Protein AF-A0A5C7MIZ9-F1 (afdb_monomer_lite)

Sequence (171 aa):
MSTDLDATFAEAVYTAGFRARCHLGDLPVAFSDSTHIAAPDPVLCHADEHPEQFAALMDSWNRCLNAASVIQSRHDADMEKGGIIAAVAGEGRDGSMRALTAAWKGMYDNYIAATLDSQRKPWDCLFCGEPVDPEQWGGNYVDADRCPNCYCILWMNRDETDWTNEWEETR

Secondary structure (DSSP, 8-state):
----HHHHHHHS---HHHHHHHHHHHTTHHHH-TT------TTTTTTTTSHHHHHHHHHHHHHHHHHHHHHHHHHHHHHHT-HHHHHHHHHHHHHHHHHHHHHHHHHHHHHHHHTTTTTPPTTB-TTT--B--GGGTT-SSTTTTB-TTT--B-EE-TTSSSEESS-----

Foldseek 3Di:
DPPPVVVVVVVDQWFLLLQQLVLLLPQLVCLVPVPDPRDRDCVSLVCVQVVPLVVVLRVLVVVLSVQSVVLVVVLVVQCVVDDPSVVCSVVSSVVSSVVSSVVNSVSVNVSSCVPRCVVQAAQQDNTNRHRDDVVQADPPDPLSQADPPRSDGWDQPPVNGHTDPDPPDDD

pLDDT: mean 87.5, std 14.88, range [37.0, 98.62]

Structure (mmCIF, N/CA/C/O backbone):
data_AF-A0A5C7MIZ9-F1
#
_entry.id   AF-A0A5C7MIZ9-F1
#
loop_
_atom_site.group_PDB
_atom_site.id
_atom_site.type_symbol
_atom_site.label_atom_id
_atom_site.label_alt_id
_atom_site.label_comp_id
_atom_site.label_asym_id
_atom_site.label_entity_id
_atom_site.label_seq_id
_atom_site.pdbx_PDB_ins_code
_atom_site.Cartn_x
_atom_site.Cartn_y
_atom_site.Cartn_z
_atom_site.occupancy
_atom_site.B_iso_or_equiv
_atom_site.auth_seq_id
_atom_site.auth_comp_id
_atom_site.auth_asym_id
_atom_site.auth_atom_id
_atom_site.pdb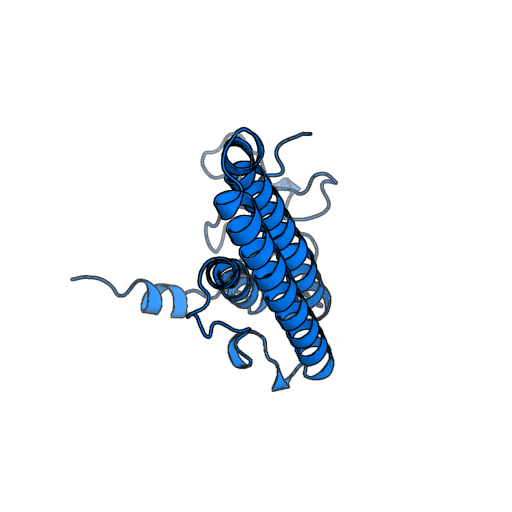x_PDB_model_num
ATOM 1 N N . MET A 1 1 ? -0.430 31.110 -13.855 1.00 42.75 1 MET A N 1
ATOM 2 C CA . MET A 1 1 ? -0.285 29.839 -14.590 1.00 42.75 1 MET A CA 1
ATOM 3 C C . MET A 1 1 ? -0.034 28.767 -13.552 1.00 42.75 1 MET A C 1
ATOM 5 O O . MET A 1 1 ? 1.091 28.652 -13.096 1.00 42.75 1 MET A O 1
ATOM 9 N N . SER A 1 2 ? -1.090 28.093 -13.092 1.00 42.91 2 SER A N 1
ATOM 10 C CA . SER A 1 2 ? -0.927 26.852 -12.330 1.00 42.91 2 SER A CA 1
ATOM 11 C C . SER A 1 2 ? -0.621 25.797 -13.376 1.00 42.91 2 SER A C 1
ATOM 13 O O . SER A 1 2 ? -1.513 25.414 -14.127 1.00 42.91 2 SER A O 1
ATOM 15 N N . THR A 1 3 ? 0.651 25.461 -13.546 1.00 47.31 3 THR A N 1
ATOM 16 C CA . THR A 1 3 ? 1.022 24.237 -14.252 1.00 47.31 3 THR A CA 1
ATOM 17 C C . THR A 1 3 ? 0.348 23.099 -13.513 1.00 47.31 3 THR A C 1
ATOM 19 O O . THR A 1 3 ? 0.541 22.947 -12.308 1.00 47.31 3 THR A O 1
ATOM 22 N N . ASP A 1 4 ? -0.523 22.403 -14.228 1.00 56.25 4 ASP A N 1
ATOM 23 C CA . ASP A 1 4 ? -1.213 21.214 -13.768 1.00 56.25 4 ASP A CA 1
ATOM 24 C C . ASP A 1 4 ? -0.131 20.181 -13.431 1.00 56.25 4 ASP A C 1
ATOM 26 O O . ASP A 1 4 ? 0.489 19.587 -14.318 1.00 56.25 4 ASP A O 1
ATOM 30 N N . LEU A 1 5 ? 0.224 20.097 -12.146 1.00 52.47 5 LEU A N 1
ATOM 31 C CA . LEU A 1 5 ? 1.253 19.178 -11.661 1.00 52.47 5 LEU A CA 1
ATOM 32 C C . LEU A 1 5 ? 0.898 17.759 -12.105 1.00 52.47 5 LEU A C 1
ATOM 34 O O . LEU A 1 5 ? 1.782 17.040 -12.557 1.00 52.47 5 LEU A O 1
ATOM 38 N N . ASP A 1 6 ? -0.391 17.428 -12.131 1.00 50.12 6 ASP A N 1
ATOM 39 C CA . ASP A 1 6 ? -0.915 16.139 -12.572 1.00 50.12 6 ASP A CA 1
ATOM 40 C C . ASP A 1 6 ? -0.578 15.846 -14.044 1.00 50.12 6 ASP A C 1
ATOM 42 O O . ASP A 1 6 ? -0.171 14.733 -14.372 1.00 50.12 6 ASP A O 1
ATOM 46 N N . ALA A 1 7 ? -0.622 16.850 -14.929 1.00 52.91 7 ALA A N 1
ATOM 47 C CA . ALA A 1 7 ? -0.186 16.699 -16.322 1.00 52.91 7 ALA A CA 1
ATOM 48 C C . ALA A 1 7 ? 1.337 16.508 -16.442 1.00 52.91 7 ALA A C 1
ATOM 50 O O . ALA A 1 7 ? 1.813 15.769 -17.298 1.00 52.91 7 ALA A O 1
ATOM 51 N N . THR A 1 8 ? 2.108 17.130 -15.549 1.00 52.88 8 THR A N 1
ATOM 52 C CA . THR A 1 8 ? 3.578 17.039 -15.550 1.00 52.88 8 THR A CA 1
ATOM 53 C C . THR A 1 8 ? 4.052 15.690 -14.988 1.00 52.88 8 THR A C 1
ATOM 55 O O . THR A 1 8 ? 4.998 15.096 -15.501 1.00 52.88 8 THR A O 1
ATOM 58 N N . PHE A 1 9 ? 3.359 15.159 -13.975 1.00 52.22 9 PHE A N 1
ATOM 59 C CA . PHE A 1 9 ? 3.542 13.792 -13.476 1.00 52.22 9 PHE A CA 1
ATOM 60 C C . PHE A 1 9 ? 3.080 12.739 -14.492 1.00 52.22 9 PHE A C 1
ATOM 62 O O . PHE A 1 9 ? 3.677 11.666 -14.554 1.00 52.22 9 PHE A O 1
ATOM 69 N N . ALA A 1 10 ? 2.071 13.045 -15.314 1.00 53.22 10 ALA A N 1
ATOM 70 C CA . ALA A 1 10 ? 1.656 12.182 -16.419 1.00 53.22 10 ALA A CA 1
ATOM 71 C C . ALA A 1 10 ? 2.695 12.124 -17.557 1.00 53.22 10 ALA A C 1
ATOM 73 O O . ALA A 1 10 ? 2.801 11.098 -18.228 1.00 53.22 10 ALA A O 1
ATOM 74 N N . GLU A 1 11 ? 3.474 13.192 -17.764 1.00 54.72 11 GLU A N 1
ATOM 75 C CA . GLU A 1 11 ? 4.588 13.225 -18.727 1.00 54.72 11 GLU A CA 1
ATOM 76 C C . GLU A 1 11 ? 5.880 12.592 -18.184 1.00 54.72 11 GLU A C 1
ATOM 78 O O . GLU A 1 11 ? 6.720 12.128 -18.959 1.00 54.72 11 GLU A O 1
ATOM 83 N N . ALA A 1 12 ? 6.051 12.539 -16.860 1.00 63.22 12 ALA A N 1
ATOM 84 C CA . ALA A 1 12 ? 7.180 11.865 -16.239 1.00 63.22 12 ALA A CA 1
ATOM 85 C C . ALA A 1 12 ? 7.075 10.340 -16.429 1.00 63.22 12 ALA A C 1
ATOM 87 O O . ALA A 1 12 ? 6.085 9.700 -16.068 1.00 63.22 12 ALA A O 1
ATOM 88 N N . VAL A 1 13 ? 8.129 9.742 -16.991 1.00 79.06 13 VAL A N 1
ATOM 89 C CA . VAL A 1 13 ? 8.225 8.303 -17.284 1.00 79.06 13 VAL A CA 1
ATOM 90 C C . VAL A 1 13 ? 8.451 7.521 -15.985 1.00 79.06 13 VAL A C 1
ATOM 92 O O . VAL A 1 13 ? 9.546 7.041 -15.701 1.00 79.06 13 VAL A O 1
ATOM 95 N N . TYR A 1 14 ? 7.418 7.432 -15.150 1.00 90.62 14 TYR A N 1
ATOM 96 C CA . TYR A 1 14 ? 7.420 6.562 -13.980 1.00 90.62 14 TYR A CA 1
ATOM 97 C C . TYR A 1 14 ? 7.078 5.118 -14.365 1.00 90.62 14 TYR A C 1
ATOM 99 O O . TYR A 1 14 ? 6.397 4.861 -15.364 1.00 90.62 14 TYR A O 1
ATOM 107 N N . THR A 1 15 ? 7.526 4.158 -13.565 1.00 94.56 15 THR A N 1
ATOM 108 C CA . THR A 1 15 ? 7.153 2.750 -13.721 1.00 94.56 15 THR A CA 1
ATOM 109 C C . THR A 1 15 ? 5.679 2.544 -13.366 1.00 94.56 15 THR A C 1
ATOM 111 O O . THR A 1 15 ? 5.074 3.321 -12.619 1.00 94.56 15 THR A O 1
ATOM 114 N N . ALA A 1 16 ? 5.079 1.475 -13.896 1.00 94.81 16 ALA A N 1
ATOM 115 C CA . ALA A 1 16 ? 3.734 1.066 -13.491 1.00 94.81 16 ALA A CA 1
ATOM 116 C C . ALA A 1 16 ? 3.683 0.746 -11.987 1.00 94.81 16 ALA A C 1
ATOM 118 O O . ALA A 1 16 ? 2.771 1.201 -11.298 1.00 94.81 16 ALA A O 1
ATOM 119 N N . GLY A 1 17 ? 4.708 0.058 -11.467 1.00 95.44 17 GLY A N 1
ATOM 120 C CA . GLY A 1 17 ? 4.835 -0.257 -10.045 1.00 95.44 17 GLY A CA 1
ATOM 121 C C . GLY A 1 17 ? 4.834 0.985 -9.156 1.00 95.44 17 GLY A C 1
ATOM 122 O O . GLY A 1 17 ? 4.113 1.020 -8.160 1.00 95.44 17 GLY A O 1
ATOM 123 N N . PHE A 1 18 ? 5.557 2.047 -9.533 1.00 94.56 18 PHE A N 1
ATOM 124 C CA . PHE A 1 18 ? 5.540 3.305 -8.784 1.00 94.56 18 PHE A CA 1
ATOM 125 C C . PHE A 1 18 ? 4.163 3.971 -8.781 1.00 94.56 18 PHE A C 1
ATOM 127 O O . PHE A 1 18 ? 3.658 4.322 -7.716 1.00 94.56 18 PHE A O 1
ATOM 134 N N . ARG A 1 19 ? 3.530 4.105 -9.955 1.00 93.94 19 ARG A N 1
ATOM 135 C CA . ARG A 1 19 ? 2.195 4.716 -10.064 1.00 93.94 19 ARG A CA 1
ATOM 136 C C . ARG A 1 19 ? 1.160 3.971 -9.225 1.00 93.94 19 ARG A C 1
ATOM 138 O O . ARG A 1 19 ? 0.406 4.602 -8.486 1.00 93.94 19 ARG A O 1
ATOM 145 N N . ALA A 1 20 ? 1.162 2.640 -9.291 1.00 96.00 20 ALA A N 1
ATOM 146 C CA . ALA A 1 20 ? 0.293 1.812 -8.465 1.00 96.00 20 ALA A CA 1
ATOM 147 C C . ALA A 1 20 ? 0.592 1.992 -6.969 1.00 96.00 20 ALA A C 1
ATOM 149 O O . ALA A 1 20 ? -0.339 2.095 -6.176 1.00 96.00 20 ALA A O 1
ATOM 150 N N . ARG A 1 21 ? 1.869 2.087 -6.574 1.00 95.44 21 ARG A N 1
ATOM 151 C CA . ARG A 1 21 ? 2.272 2.314 -5.177 1.00 95.44 21 ARG A CA 1
ATOM 152 C C . ARG A 1 21 ? 1.751 3.640 -4.629 1.00 95.44 21 ARG A C 1
ATOM 154 O O . ARG A 1 21 ? 1.248 3.654 -3.511 1.00 95.44 21 ARG A O 1
ATOM 161 N N . CYS A 1 22 ? 1.844 4.724 -5.402 1.00 93.44 22 CYS A N 1
ATOM 162 C CA . CYS A 1 22 ? 1.270 6.019 -5.028 1.00 93.44 22 CYS A CA 1
ATOM 163 C C . CYS A 1 22 ? -0.248 5.917 -4.852 1.00 93.44 22 CYS A C 1
ATOM 165 O O . CYS A 1 22 ? -0.751 6.211 -3.773 1.00 93.44 22 CYS A O 1
ATOM 167 N N . HIS A 1 23 ? -0.952 5.398 -5.866 1.00 94.75 23 HIS A N 1
ATOM 168 C CA . HIS A 1 23 ? -2.408 5.228 -5.817 1.00 94.75 23 HIS A CA 1
ATOM 169 C C . HIS A 1 23 ? -2.857 4.431 -4.589 1.00 94.75 23 HIS A C 1
ATOM 171 O O . HIS A 1 23 ? -3.693 4.881 -3.812 1.00 94.75 23 HIS A O 1
ATOM 177 N N . LEU A 1 24 ? -2.274 3.247 -4.386 1.00 96.25 24 LEU A N 1
ATOM 178 C CA . LEU A 1 24 ? -2.645 2.341 -3.298 1.00 96.25 24 LEU A CA 1
ATOM 179 C C . LEU A 1 24 ? -2.237 2.894 -1.924 1.00 96.25 24 LEU A C 1
ATOM 181 O O . LEU A 1 24 ? -2.928 2.626 -0.940 1.00 96.25 24 LEU A O 1
ATOM 185 N N . GLY A 1 25 ? -1.156 3.676 -1.857 1.00 94.94 25 GLY A N 1
ATOM 186 C CA . GLY A 1 25 ? -0.679 4.347 -0.649 1.00 94.94 25 GLY A CA 1
ATOM 187 C C . GLY A 1 25 ? -1.578 5.489 -0.168 1.00 94.94 25 GLY A C 1
ATOM 188 O O . GLY A 1 25 ? -1.609 5.747 1.034 1.00 94.94 25 GLY A O 1
ATOM 189 N N . ASP A 1 26 ? -2.350 6.108 -1.065 1.00 93.44 26 ASP A N 1
ATOM 190 C CA . ASP A 1 26 ? -3.286 7.193 -0.735 1.00 93.44 26 ASP A CA 1
ATOM 191 C C . ASP A 1 26 ? -4.656 6.678 -0.257 1.00 93.44 26 ASP A C 1
ATOM 193 O O . ASP A 1 26 ? -5.363 7.355 0.495 1.00 93.44 26 ASP A O 1
ATOM 197 N N . LEU A 1 27 ? -5.025 5.443 -0.619 1.00 94.88 27 LEU A N 1
ATOM 198 C CA . LEU A 1 27 ? -6.311 4.835 -0.252 1.00 94.88 27 LEU A CA 1
ATOM 199 C C . LEU A 1 27 ? -6.623 4.756 1.256 1.00 94.88 27 LEU A C 1
ATOM 201 O O . LEU A 1 27 ? -7.805 4.867 1.593 1.00 94.88 27 LEU A O 1
ATOM 205 N N . PRO A 1 28 ? -5.659 4.594 2.189 1.00 94.44 28 PRO A N 1
ATOM 206 C CA . PRO A 1 28 ? -5.934 4.551 3.627 1.00 94.44 28 PRO A CA 1
ATOM 207 C C . PRO A 1 28 ? -6.706 5.750 4.184 1.00 94.44 28 PRO A C 1
ATOM 209 O O . PRO A 1 28 ? -7.294 5.629 5.257 1.00 94.44 28 PRO A O 1
ATOM 212 N N . VAL A 1 29 ? -6.784 6.880 3.468 1.00 90.94 29 VAL A N 1
ATOM 213 C CA . VAL A 1 29 ? -7.701 7.980 3.819 1.00 90.94 29 VAL A CA 1
ATOM 214 C C . VAL A 1 29 ? -9.152 7.494 3.986 1.00 90.94 29 VAL A C 1
ATOM 216 O O . VAL A 1 29 ? -9.853 7.925 4.906 1.00 90.94 29 VAL A O 1
ATOM 219 N N . ALA A 1 30 ? -9.576 6.509 3.187 1.00 89.25 30 ALA A N 1
ATOM 220 C CA . ALA A 1 30 ? -10.905 5.907 3.258 1.00 89.25 30 ALA A CA 1
ATOM 221 C C . ALA A 1 30 ? -11.140 5.078 4.534 1.00 89.25 30 ALA A C 1
ATOM 223 O O . ALA A 1 30 ? -12.286 4.826 4.891 1.00 89.25 30 ALA A O 1
ATOM 224 N N . PHE A 1 31 ? -10.095 4.685 5.277 1.00 91.12 31 PHE A N 1
ATOM 225 C CA . PHE A 1 31 ? -10.281 4.020 6.575 1.00 91.12 31 PHE A CA 1
ATOM 226 C C . PHE A 1 31 ? -10.877 4.964 7.623 1.00 91.12 31 PHE A C 1
ATOM 228 O O . PHE A 1 31 ? -11.594 4.520 8.519 1.00 91.12 31 PHE A O 1
ATOM 235 N N . SER A 1 32 ? -10.583 6.262 7.518 1.00 85.25 32 SER A N 1
ATOM 236 C CA . SER A 1 32 ? -11.098 7.279 8.439 1.00 85.25 32 SER A CA 1
ATOM 237 C C . SER A 1 32 ? -12.436 7.881 8.020 1.00 85.25 32 SER A C 1
ATOM 239 O O . SER A 1 32 ? -13.141 8.426 8.868 1.00 85.25 32 SER A O 1
ATOM 241 N N . ASP A 1 33 ? -12.805 7.764 6.744 1.00 77.62 33 ASP A N 1
ATOM 242 C CA . ASP A 1 33 ? -14.013 8.372 6.202 1.00 77.62 33 ASP A CA 1
ATOM 243 C C . ASP A 1 33 ? -14.953 7.315 5.617 1.00 77.62 33 ASP A C 1
ATOM 245 O O . ASP A 1 33 ? -14.755 6.797 4.519 1.00 77.62 33 ASP A O 1
ATOM 249 N N . SER A 1 34 ? -16.038 7.052 6.346 1.00 61.22 34 SER A N 1
ATOM 250 C CA . SER A 1 34 ? -17.114 6.145 5.929 1.00 61.22 34 SER A CA 1
ATOM 251 C C . SER A 1 34 ? -17.824 6.542 4.624 1.00 61.22 34 SER A C 1
ATOM 253 O O . SER A 1 34 ? -18.629 5.763 4.116 1.00 61.22 34 SER A O 1
ATOM 255 N N . THR A 1 35 ? -17.573 7.745 4.095 1.00 61.78 35 THR A N 1
ATOM 256 C CA . THR A 1 35 ? -18.207 8.259 2.874 1.00 61.78 35 THR A CA 1
ATOM 257 C C . THR A 1 35 ? -17.347 8.100 1.620 1.00 61.78 35 THR A C 1
ATOM 259 O O . THR A 1 35 ? -17.871 8.208 0.508 1.00 61.78 35 THR A O 1
ATOM 262 N N . HIS A 1 36 ? -16.052 7.794 1.759 1.00 62.34 36 HIS A N 1
ATOM 263 C CA . HIS A 1 36 ? -15.154 7.689 0.615 1.00 62.34 36 HIS A CA 1
ATOM 264 C C . HIS A 1 36 ? -15.242 6.314 -0.063 1.00 62.34 36 HIS A C 1
ATOM 266 O O . HIS A 1 36 ? -14.759 5.303 0.441 1.00 62.34 36 HIS A O 1
ATOM 272 N N . ILE A 1 37 ? -15.802 6.301 -1.277 1.00 69.88 37 ILE A N 1
ATOM 273 C CA . ILE A 1 37 ? -15.752 5.173 -2.223 1.00 69.88 37 ILE A CA 1
ATOM 274 C C . ILE A 1 37 ? -14.379 5.178 -2.920 1.00 69.88 37 ILE A C 1
ATOM 276 O O . ILE A 1 37 ? -14.286 5.330 -4.136 1.00 69.88 37 ILE A O 1
ATOM 280 N N . ALA A 1 38 ? -13.294 5.105 -2.150 1.00 88.12 38 ALA A N 1
ATOM 281 C CA . ALA A 1 38 ? -11.966 4.906 -2.719 1.00 88.12 38 ALA A CA 1
ATOM 282 C C . ALA A 1 38 ? -11.691 3.400 -2.809 1.00 88.12 38 ALA A C 1
ATOM 284 O O . ALA A 1 38 ? -12.015 2.640 -1.895 1.00 88.12 38 ALA A O 1
ATOM 285 N N . ALA A 1 39 ? -11.129 2.956 -3.926 1.00 94.19 39 ALA A N 1
ATOM 286 C CA . ALA A 1 39 ? -10.772 1.563 -4.151 1.00 94.19 39 ALA A CA 1
ATOM 287 C C . ALA A 1 39 ? -9.535 1.481 -5.060 1.00 94.19 39 ALA A C 1
ATOM 289 O O . ALA A 1 39 ? -9.232 2.447 -5.769 1.00 94.19 39 ALA A O 1
ATOM 290 N N . PRO A 1 40 ? -8.821 0.342 -5.066 1.00 97.12 40 PRO A N 1
ATOM 291 C CA . PRO A 1 40 ? -7.809 0.062 -6.079 1.00 97.12 40 PRO A CA 1
ATOM 292 C C . PRO A 1 40 ? -8.362 0.292 -7.494 1.00 97.12 40 PRO A C 1
ATOM 294 O O . PRO A 1 40 ? -9.414 -0.242 -7.847 1.00 97.12 40 PRO A O 1
ATOM 297 N N . ASP A 1 41 ? -7.674 1.116 -8.288 1.00 96.75 41 ASP A N 1
ATOM 298 C CA . ASP A 1 41 ? -8.082 1.439 -9.655 1.00 96.75 41 ASP A CA 1
ATOM 299 C C . ASP A 1 41 ? -7.593 0.312 -10.576 1.00 96.75 41 ASP A C 1
ATOM 301 O O . ASP A 1 41 ? -6.383 0.070 -10.644 1.00 96.75 41 ASP A O 1
ATOM 305 N N . PRO A 1 42 ? -8.493 -0.391 -11.289 1.00 97.31 42 PRO A N 1
ATOM 306 C CA . PRO A 1 42 ? -8.104 -1.507 -12.140 1.00 97.31 42 PRO A CA 1
ATOM 307 C C . PRO A 1 42 ? -7.146 -1.105 -13.268 1.00 97.31 42 PRO A C 1
ATOM 309 O O . PRO A 1 42 ? -6.336 -1.931 -13.675 1.00 97.31 42 PRO A O 1
ATOM 312 N N . VAL A 1 43 ? -7.197 0.136 -13.762 1.00 96.06 43 VAL A N 1
ATOM 313 C CA . VAL A 1 43 ? -6.300 0.619 -14.821 1.00 96.06 43 VAL A CA 1
ATOM 314 C C . VAL A 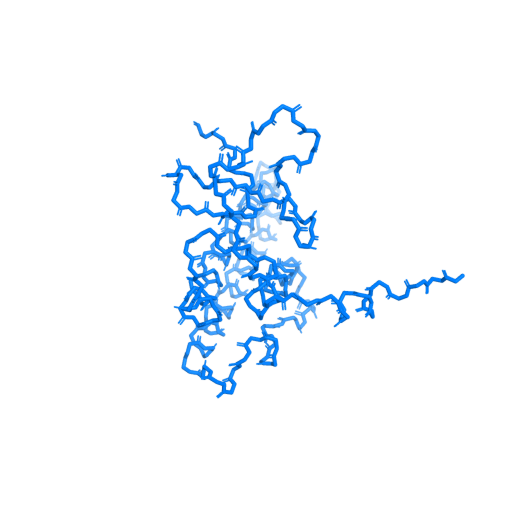1 43 ? -4.903 0.859 -14.260 1.00 96.06 43 VAL A C 1
ATOM 316 O O . VAL A 1 43 ? -3.931 0.332 -14.793 1.00 96.06 43 VAL A O 1
ATOM 319 N N . LEU A 1 44 ? -4.783 1.600 -13.153 1.00 95.12 44 LEU A N 1
ATOM 320 C CA . LEU A 1 44 ? -3.476 1.874 -12.536 1.00 95.12 44 LEU A CA 1
ATOM 321 C C . LEU A 1 44 ? -2.815 0.612 -11.979 1.00 95.12 44 LEU A C 1
ATOM 323 O O . LEU A 1 44 ? -1.590 0.524 -11.939 1.00 95.12 44 LEU A O 1
ATOM 327 N N . CYS A 1 45 ? -3.617 -0.366 -11.565 1.00 97.25 45 CYS A N 1
ATOM 328 C CA . CYS A 1 45 ? -3.126 -1.645 -11.080 1.00 97.25 45 CYS A CA 1
ATOM 329 C C . CYS A 1 45 ? -2.945 -2.699 -12.184 1.00 97.25 45 CYS A C 1
ATOM 331 O O . CYS A 1 45 ? -2.488 -3.785 -11.848 1.00 97.25 45 CYS A O 1
ATOM 333 N N . HIS A 1 46 ? -3.262 -2.417 -13.454 1.00 97.25 46 HIS A N 1
ATOM 334 C CA . HIS A 1 46 ? -3.176 -3.376 -14.569 1.00 97.25 46 HIS A CA 1
ATOM 335 C C . HIS A 1 46 ? -3.971 -4.675 -14.306 1.00 97.25 46 HIS A C 1
ATOM 337 O O . HIS A 1 46 ? -3.476 -5.798 -14.438 1.00 97.25 46 HIS A O 1
ATOM 343 N N . ALA A 1 47 ? -5.223 -4.531 -13.873 1.00 97.88 47 ALA A N 1
ATOM 344 C CA . ALA A 1 47 ? -6.094 -5.650 -13.516 1.00 97.88 47 ALA A CA 1
ATOM 345 C C . ALA A 1 47 ? -6.447 -6.563 -14.704 1.00 97.88 47 ALA A C 1
ATOM 347 O O . ALA A 1 47 ? -6.804 -7.720 -14.503 1.00 97.88 47 ALA A O 1
ATOM 348 N N . ASP A 1 48 ? -6.376 -6.057 -15.933 1.00 98.12 48 ASP A N 1
ATOM 349 C CA . ASP A 1 48 ? -6.554 -6.834 -17.160 1.00 98.12 48 ASP A CA 1
ATOM 350 C C . ASP A 1 48 ? -5.365 -7.764 -17.443 1.00 98.12 48 ASP A C 1
ATOM 352 O O . ASP A 1 48 ? -5.564 -8.888 -17.907 1.00 98.12 48 ASP A O 1
ATOM 356 N N . GLU A 1 49 ? -4.149 -7.333 -17.106 1.00 98.31 49 GLU A N 1
ATOM 357 C CA . GLU A 1 49 ? -2.919 -8.129 -17.212 1.00 98.31 49 GLU A CA 1
ATOM 358 C C . GLU A 1 49 ? -2.749 -9.106 -16.031 1.00 98.31 49 GLU A C 1
ATOM 360 O O . GLU A 1 49 ? -2.199 -10.199 -16.198 1.00 98.31 49 GLU A O 1
ATOM 365 N N . HIS A 1 50 ? -3.251 -8.743 -14.843 1.00 98.06 50 HIS A N 1
ATOM 366 C CA . HIS A 1 50 ? -3.083 -9.499 -13.593 1.00 98.06 50 HIS A CA 1
ATOM 367 C C . HIS A 1 50 ? -4.401 -9.730 -12.818 1.00 98.06 50 HI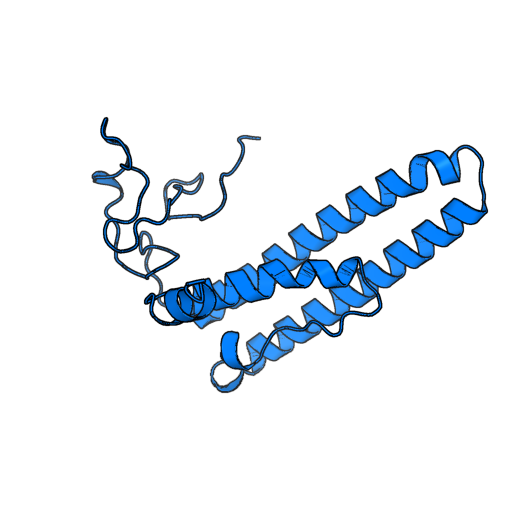S A C 1
ATOM 369 O O . HIS A 1 50 ? -4.509 -9.363 -11.642 1.00 98.06 50 HIS A O 1
ATOM 375 N N . PRO A 1 51 ? -5.427 -10.359 -13.427 1.00 98.31 51 PRO A N 1
ATOM 376 C CA . PRO A 1 51 ? -6.777 -10.402 -12.859 1.00 98.31 51 PRO A CA 1
ATOM 377 C C . PRO A 1 51 ? -6.876 -11.187 -11.545 1.00 98.31 51 PRO A C 1
ATOM 379 O O . PRO A 1 51 ? -7.619 -10.794 -10.646 1.00 98.31 51 PRO A O 1
ATOM 382 N N . GLU A 1 52 ? -6.128 -12.283 -11.402 1.00 98.38 52 GLU A N 1
ATOM 383 C CA . GLU A 1 52 ? -6.160 -13.117 -10.192 1.00 98.38 52 GLU A CA 1
ATOM 384 C C . GLU A 1 52 ? -5.501 -12.409 -9.001 1.00 98.38 52 GLU A C 1
ATOM 386 O O . GLU A 1 52 ? -6.055 -12.375 -7.900 1.00 98.38 52 GLU A O 1
ATOM 391 N N . GLN A 1 53 ? -4.339 -11.791 -9.227 1.00 98.62 53 GLN A N 1
ATOM 392 C CA . GLN A 1 53 ? -3.626 -11.017 -8.215 1.00 98.62 53 GLN A CA 1
ATOM 393 C C . GLN A 1 53 ? -4.434 -9.782 -7.811 1.00 98.62 53 GLN A C 1
ATOM 395 O O . GLN A 1 53 ? -4.516 -9.463 -6.624 1.00 98.62 53 GLN A O 1
ATOM 400 N N . PHE A 1 54 ? -5.072 -9.114 -8.777 1.00 98.50 54 PHE A N 1
ATOM 401 C CA . PHE A 1 54 ? -5.902 -7.947 -8.502 1.00 98.50 54 PHE A CA 1
ATOM 402 C C . PHE A 1 54 ? -7.158 -8.322 -7.706 1.00 98.50 54 PHE A C 1
ATOM 404 O O . PHE A 1 54 ? -7.511 -7.627 -6.755 1.00 98.50 54 PHE A O 1
ATOM 411 N N . ALA A 1 55 ? -7.798 -9.456 -8.006 1.00 98.50 55 ALA A N 1
ATOM 412 C CA . ALA A 1 55 ? -8.911 -9.960 -7.201 1.00 98.50 55 ALA A CA 1
ATOM 413 C C . ALA A 1 55 ? -8.491 -10.222 -5.740 1.00 98.50 55 ALA A C 1
ATOM 415 O O . ALA A 1 55 ? -9.190 -9.810 -4.814 1.00 98.50 55 ALA A O 1
ATOM 416 N N . ALA A 1 56 ? -7.318 -10.824 -5.516 1.00 98.44 56 ALA A N 1
ATOM 417 C CA . ALA A 1 56 ? -6.782 -11.034 -4.170 1.00 98.44 56 ALA A CA 1
ATOM 418 C C . ALA A 1 56 ? -6.452 -9.712 -3.440 1.00 98.44 56 ALA A C 1
ATOM 420 O O . ALA A 1 56 ? -6.670 -9.595 -2.226 1.00 98.44 56 ALA A O 1
ATOM 421 N N . LEU A 1 57 ? -5.961 -8.701 -4.167 1.00 98.31 57 LEU A N 1
ATOM 422 C CA . LEU A 1 57 ? -5.758 -7.349 -3.639 1.00 98.31 57 LEU A CA 1
ATOM 423 C C . LEU A 1 57 ? -7.094 -6.715 -3.222 1.00 98.31 57 LEU A C 1
ATOM 425 O O . LEU A 1 57 ? -7.193 -6.170 -2.123 1.00 98.31 57 LEU A O 1
ATOM 429 N N . MET A 1 58 ? -8.134 -6.840 -4.051 1.00 98.19 58 MET A N 1
ATOM 430 C CA . MET A 1 58 ? -9.483 -6.343 -3.754 1.00 98.19 58 MET A CA 1
ATOM 431 C C . MET A 1 58 ? -10.104 -7.032 -2.533 1.00 98.19 58 MET A C 1
ATOM 433 O O . MET A 1 58 ? -10.698 -6.368 -1.682 1.00 98.19 58 MET A O 1
ATOM 437 N N . ASP A 1 59 ? -9.931 -8.345 -2.391 1.00 98.06 59 ASP A N 1
ATOM 438 C CA . ASP A 1 59 ? -10.358 -9.075 -1.193 1.00 98.06 59 ASP A CA 1
ATOM 439 C C . ASP A 1 59 ? -9.652 -8.558 0.066 1.00 98.06 59 ASP A C 1
ATOM 441 O O . ASP A 1 59 ? -10.274 -8.396 1.121 1.00 98.06 59 ASP A O 1
ATOM 445 N N . SER A 1 60 ? -8.356 -8.272 -0.044 1.00 97.69 60 SER A N 1
ATOM 446 C CA . SER A 1 60 ? -7.553 -7.713 1.045 1.00 97.69 60 SER A CA 1
ATOM 447 C C . SER A 1 60 ? -8.013 -6.297 1.413 1.00 97.69 60 SER A C 1
ATOM 449 O O . SER A 1 60 ? -8.231 -6.014 2.592 1.00 97.69 60 SER A O 1
ATOM 451 N N . TRP A 1 61 ? -8.278 -5.449 0.416 1.00 97.00 61 TRP A N 1
ATOM 452 C CA . TRP A 1 61 ? -8.840 -4.107 0.592 1.00 97.00 61 TRP A CA 1
ATOM 453 C C . TRP A 1 61 ? -10.179 -4.135 1.340 1.00 97.00 61 TRP A C 1
ATOM 455 O O . TRP A 1 61 ? -10.358 -3.445 2.345 1.00 97.00 61 TRP A O 1
ATOM 465 N N . ASN A 1 62 ? -11.100 -5.006 0.920 1.00 95.88 62 ASN A N 1
ATOM 466 C CA . ASN A 1 62 ? -12.404 -5.157 1.566 1.00 95.88 62 ASN A CA 1
ATOM 467 C C . ASN A 1 62 ? -12.279 -5.610 3.031 1.00 95.88 62 ASN A C 1
ATOM 469 O O . ASN A 1 62 ? -13.039 -5.165 3.894 1.00 95.88 62 ASN A O 1
ATOM 473 N N . ARG A 1 63 ? -11.303 -6.472 3.349 1.00 97.00 63 ARG A N 1
ATOM 474 C CA . ARG A 1 63 ? -11.010 -6.852 4.742 1.00 97.00 63 ARG A CA 1
ATOM 475 C C . ARG A 1 63 ? -10.503 -5.665 5.558 1.00 97.00 63 ARG A C 1
ATOM 477 O O . ARG A 1 63 ? -10.923 -5.526 6.707 1.00 97.00 63 ARG A O 1
ATOM 484 N N . CYS A 1 64 ? -9.663 -4.806 4.982 1.00 96.38 64 CYS A N 1
ATOM 485 C CA . CYS A 1 64 ? -9.210 -3.582 5.640 1.00 96.38 64 CYS A CA 1
ATOM 486 C C . CYS A 1 64 ? -10.368 -2.612 5.911 1.00 96.38 64 CYS A C 1
ATOM 488 O O . CYS A 1 64 ? -10.491 -2.137 7.037 1.00 96.38 64 CYS A O 1
ATOM 490 N N . LEU A 1 65 ? -11.267 -2.389 4.947 1.00 94.94 65 LEU A N 1
ATOM 491 C CA . LEU A 1 65 ? -12.462 -1.556 5.152 1.00 94.94 65 LEU A CA 1
ATOM 492 C C . LEU A 1 65 ? -13.358 -2.090 6.278 1.00 94.94 65 LEU A C 1
ATOM 494 O O . LEU A 1 65 ? -13.787 -1.337 7.154 1.00 94.94 65 LEU A O 1
ATOM 498 N N . ASN A 1 66 ? -13.589 -3.404 6.308 1.00 94.9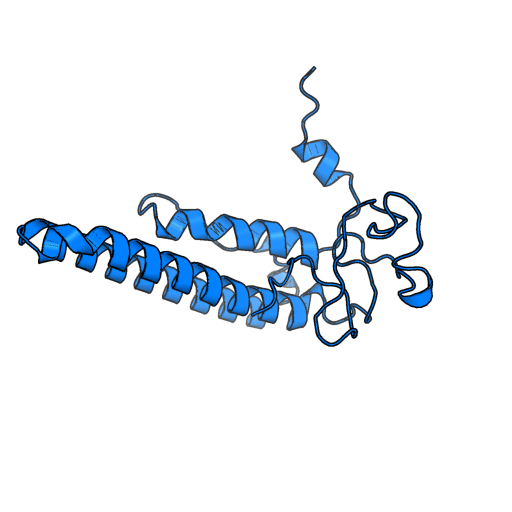4 66 ASN A N 1
ATOM 499 C CA . ASN A 1 66 ? -14.348 -4.035 7.387 1.00 94.94 66 ASN A CA 1
ATOM 500 C C . ASN A 1 66 ? -13.658 -3.857 8.749 1.00 94.94 66 ASN A C 1
ATOM 502 O O . ASN A 1 66 ? -14.319 -3.548 9.740 1.00 94.94 66 ASN A O 1
ATOM 506 N N . ALA A 1 67 ? -12.332 -4.014 8.811 1.00 96.69 67 ALA A N 1
ATOM 507 C CA . ALA A 1 67 ? -11.567 -3.799 10.037 1.00 96.69 67 ALA A CA 1
ATOM 508 C C . ALA A 1 67 ? -11.635 -2.336 10.510 1.00 96.69 67 ALA A C 1
ATOM 510 O O . ALA A 1 67 ? -11.878 -2.096 11.692 1.00 96.69 67 ALA A O 1
ATOM 511 N N . ALA A 1 68 ? -11.491 -1.369 9.600 1.00 95.81 68 ALA A N 1
ATOM 512 C CA . ALA A 1 68 ? -11.630 0.056 9.897 1.00 95.81 68 ALA A CA 1
ATOM 513 C C . ALA A 1 68 ? -13.021 0.386 10.467 1.00 95.81 68 ALA A C 1
ATOM 515 O O . ALA A 1 68 ? -13.131 1.073 11.483 1.00 95.81 68 ALA A O 1
ATOM 516 N N . SER A 1 69 ? -14.080 -0.181 9.878 1.00 94.75 69 SER A N 1
ATOM 517 C CA . SER A 1 69 ? -15.454 -0.034 10.373 1.00 94.75 69 SER A CA 1
ATOM 518 C C . SER A 1 69 ? -15.620 -0.576 11.800 1.00 94.75 69 SER A C 1
ATOM 520 O O . SER A 1 69 ? -16.215 0.087 12.651 1.00 94.75 69 SER A O 1
ATOM 522 N N . VAL A 1 70 ? -15.039 -1.743 12.102 1.00 96.88 70 VAL A N 1
ATOM 523 C CA . VAL A 1 70 ? -15.050 -2.320 13.458 1.00 96.88 70 VAL A CA 1
ATOM 524 C C . VAL A 1 70 ? -14.287 -1.439 14.448 1.00 96.88 70 VAL A C 1
ATOM 526 O O . VAL A 1 70 ? -14.775 -1.217 15.558 1.00 96.88 70 VAL A O 1
ATOM 529 N N . ILE A 1 71 ? -13.120 -0.914 14.058 1.00 96.56 71 ILE A N 1
ATOM 530 C CA . ILE A 1 71 ? -12.328 0.007 14.887 1.00 96.56 71 ILE A CA 1
ATOM 531 C C . ILE A 1 71 ? -13.154 1.253 15.226 1.00 96.56 71 ILE A C 1
ATOM 533 O O . ILE A 1 71 ? -13.235 1.612 16.402 1.00 96.56 71 ILE A O 1
ATOM 537 N N . GLN A 1 72 ? -13.826 1.861 14.242 1.00 95.75 72 GLN A N 1
ATOM 538 C CA . GLN A 1 72 ? -14.673 3.031 14.489 1.00 95.75 72 GLN A CA 1
ATOM 539 C C . GLN A 1 72 ? -15.883 2.730 15.355 1.00 95.75 72 GLN A C 1
ATOM 541 O O . GLN A 1 72 ? -16.106 3.423 16.344 1.00 95.75 72 GLN A O 1
ATOM 546 N N . SER A 1 73 ? -16.613 1.656 15.060 1.00 96.00 73 SER A N 1
ATOM 547 C CA . SER A 1 73 ? -17.752 1.258 15.887 1.00 96.00 73 SER A CA 1
ATOM 548 C C . SER A 1 73 ? -17.335 1.029 17.343 1.00 96.00 73 SER A C 1
ATOM 550 O O . SER A 1 73 ? -18.053 1.410 18.270 1.00 96.00 73 SER A O 1
ATOM 552 N N . ARG A 1 74 ? -16.148 0.447 17.562 1.00 97.31 74 ARG A N 1
ATOM 553 C CA . ARG A 1 74 ? -15.626 0.236 18.910 1.00 97.31 74 ARG A CA 1
ATOM 554 C C . ARG A 1 74 ? -15.230 1.539 19.595 1.00 97.31 74 ARG A C 1
ATOM 556 O O . ARG A 1 74 ? -15.543 1.700 20.774 1.00 97.31 74 ARG A O 1
ATOM 563 N N . HIS A 1 75 ? -14.558 2.432 18.876 1.00 96.81 75 HIS A N 1
ATOM 564 C CA . HIS A 1 75 ? -14.212 3.763 19.362 1.00 96.81 75 HIS A CA 1
ATOM 565 C C . HIS A 1 75 ? -15.462 4.512 19.837 1.00 96.81 75 HIS A C 1
ATOM 567 O O . HIS A 1 75 ? -15.490 4.982 20.973 1.00 96.81 75 HIS A O 1
ATOM 573 N N . ASP A 1 76 ? -16.516 4.553 19.022 1.00 96.56 76 ASP A N 1
ATOM 574 C CA . ASP A 1 76 ? -17.740 5.292 19.341 1.00 96.56 76 ASP A CA 1
ATOM 575 C C . ASP A 1 76 ? -18.434 4.716 20.585 1.00 96.56 76 ASP A C 1
ATOM 577 O O . ASP A 1 76 ? -18.778 5.451 21.512 1.00 96.56 76 ASP A O 1
ATOM 581 N N . ALA A 1 77 ? -18.523 3.386 20.682 1.00 97.81 77 ALA A N 1
ATOM 582 C CA . ALA A 1 77 ? -19.073 2.712 21.858 1.00 97.81 77 ALA A CA 1
ATOM 583 C C . ALA A 1 77 ? -18.246 2.938 23.140 1.00 97.81 77 ALA A C 1
ATOM 585 O O . ALA A 1 77 ? -18.789 2.927 24.246 1.00 97.81 77 ALA A O 1
ATOM 586 N N . ASP A 1 78 ? -16.925 3.098 23.027 1.00 98.00 78 ASP A N 1
ATOM 587 C CA . ASP A 1 78 ? -16.060 3.405 24.168 1.00 98.00 78 ASP A CA 1
ATOM 588 C C . ASP A 1 78 ? -16.135 4.893 24.560 1.00 98.00 78 ASP A C 1
ATOM 590 O O . ASP A 1 78 ? -16.099 5.207 25.753 1.00 98.00 78 ASP A O 1
ATOM 594 N N . MET A 1 79 ? -16.356 5.793 23.598 1.00 97.62 79 MET A N 1
ATOM 595 C CA . MET A 1 79 ? -16.638 7.209 23.854 1.00 97.62 79 MET A CA 1
ATOM 596 C C . MET A 1 79 ? -17.949 7.409 24.628 1.00 97.62 79 MET A C 1
ATOM 598 O O . MET A 1 79 ? -17.982 8.186 25.584 1.00 97.62 79 MET A O 1
ATOM 602 N N . GLU A 1 80 ? -19.009 6.667 24.290 1.00 97.56 80 GLU A N 1
ATOM 603 C CA . GLU A 1 80 ? -20.312 6.736 24.976 1.00 97.56 80 GLU A CA 1
ATOM 604 C C . GLU A 1 80 ? -20.253 6.341 26.462 1.00 97.56 80 GLU A C 1
ATOM 606 O O . GLU A 1 80 ? -21.059 6.812 27.267 1.00 97.56 80 GLU A O 1
ATOM 611 N N . LYS A 1 81 ? -19.285 5.505 26.863 1.00 96.31 81 LYS A N 1
ATOM 612 C CA . LYS A 1 81 ? -19.127 5.065 28.263 1.00 96.31 81 LYS A CA 1
ATOM 613 C C . LYS A 1 81 ? -18.580 6.155 29.185 1.00 96.31 81 LYS A C 1
ATOM 615 O O . LYS A 1 81 ? -18.758 6.061 30.400 1.00 96.31 81 LYS A O 1
ATOM 620 N N . GLY A 1 82 ? -17.906 7.167 28.637 1.00 96.19 82 GLY A N 1
ATOM 621 C CA . GLY A 1 82 ? -17.286 8.241 29.410 1.00 96.19 82 GLY A CA 1
ATOM 622 C C . GLY A 1 82 ? -16.140 7.785 30.328 1.00 96.19 82 GLY A C 1
ATOM 623 O O . GLY A 1 82 ? -15.581 6.690 30.206 1.00 96.19 82 GLY A O 1
ATOM 624 N N . GLY A 1 83 ? -15.770 8.665 31.264 1.00 97.19 83 GLY A N 1
ATOM 625 C CA . GLY A 1 83 ? -14.741 8.399 32.272 1.00 97.19 83 GLY A CA 1
ATOM 626 C C . GLY A 1 83 ? -13.374 8.053 31.673 1.00 97.19 83 GLY A C 1
ATOM 627 O O . GLY A 1 83 ? -12.962 8.611 30.658 1.00 97.19 83 GLY A O 1
ATOM 628 N N . ILE A 1 84 ? -12.663 7.121 32.315 1.00 97.56 84 ILE A N 1
ATOM 629 C CA . ILE A 1 84 ? -11.321 6.710 31.879 1.00 97.56 84 ILE A CA 1
ATOM 630 C C . ILE A 1 84 ? -11.329 5.975 30.532 1.00 97.56 84 ILE A C 1
ATOM 632 O O . ILE A 1 84 ? -10.344 6.044 29.809 1.00 97.56 84 ILE A O 1
ATOM 636 N N . ILE A 1 85 ? -12.430 5.301 30.172 1.00 97.12 85 ILE A N 1
ATOM 637 C CA . ILE A 1 85 ? -12.531 4.559 28.907 1.00 97.12 85 ILE A CA 1
ATOM 638 C C . ILE A 1 85 ? -12.551 5.536 27.728 1.00 97.12 85 ILE A C 1
ATOM 640 O O . ILE A 1 85 ? -11.735 5.408 26.820 1.00 97.12 85 ILE A O 1
ATOM 644 N N . ALA A 1 86 ? -13.413 6.556 27.775 1.00 97.44 86 ALA A N 1
ATOM 645 C CA . ALA A 1 86 ? -13.448 7.590 26.742 1.00 97.44 86 ALA A CA 1
ATOM 646 C C . ALA A 1 86 ? -12.125 8.373 26.659 1.00 97.44 86 ALA A C 1
ATOM 648 O O . ALA A 1 86 ? -11.689 8.730 25.569 1.00 97.44 86 ALA A O 1
ATOM 649 N N . ALA A 1 87 ? -11.447 8.588 27.796 1.00 96.81 87 ALA A N 1
ATOM 650 C CA . ALA A 1 87 ? -10.164 9.292 27.836 1.00 96.81 87 ALA A CA 1
ATOM 651 C C . ALA A 1 87 ? -9.040 8.585 27.052 1.00 96.81 87 ALA A C 1
ATOM 653 O O . ALA A 1 87 ? -8.134 9.264 26.580 1.00 96.81 87 ALA A O 1
ATOM 654 N N . VAL A 1 88 ? -9.095 7.253 26.895 1.00 97.75 88 VAL A N 1
ATOM 655 C CA . VAL A 1 88 ? -8.076 6.463 26.167 1.00 97.75 88 VAL A CA 1
ATOM 656 C C . VAL A 1 88 ? -8.551 5.947 24.801 1.00 97.75 88 VAL A C 1
ATOM 658 O O . VAL A 1 88 ? -7.753 5.417 24.029 1.00 97.75 88 VAL A O 1
ATOM 661 N N . ALA A 1 89 ? -9.840 6.092 24.477 1.00 97.38 89 ALA A N 1
ATOM 662 C CA . ALA A 1 89 ? -10.438 5.542 23.257 1.00 97.38 89 ALA A CA 1
ATOM 663 C C . ALA A 1 89 ? -9.792 6.093 21.971 1.00 97.38 89 ALA A C 1
ATOM 665 O O . ALA A 1 89 ? -9.541 5.330 21.035 1.00 97.38 89 ALA A O 1
ATOM 666 N N . GLY A 1 90 ? -9.474 7.393 21.939 1.00 95.56 90 GLY A N 1
ATOM 667 C CA . GLY A 1 90 ? -8.821 8.038 20.794 1.00 95.56 90 GLY A CA 1
ATOM 668 C C . GLY A 1 90 ? -7.433 7.462 20.492 1.00 95.56 90 GLY A C 1
ATOM 669 O O . GLY A 1 90 ? -7.142 7.120 19.348 1.00 95.56 90 GLY A O 1
ATOM 670 N N . GLU A 1 91 ? -6.605 7.256 21.521 1.00 97.31 91 GLU A N 1
ATOM 671 C CA . GLU A 1 91 ? -5.271 6.660 21.358 1.00 97.31 91 GLU A CA 1
ATOM 672 C C . GLU A 1 91 ? -5.352 5.219 20.837 1.00 97.31 91 GLU A C 1
ATOM 674 O O . GLU A 1 91 ? -4.597 4.833 19.941 1.00 97.31 91 GLU A O 1
ATOM 679 N N . GLY A 1 92 ? -6.302 4.433 21.360 1.00 97.38 92 GLY A N 1
ATOM 680 C CA . GLY A 1 92 ? -6.548 3.064 20.906 1.00 97.38 92 GLY A CA 1
ATOM 681 C C . GLY A 1 92 ? -6.979 2.998 19.438 1.00 97.38 92 GLY A C 1
ATOM 682 O O . GLY A 1 92 ? -6.463 2.173 18.676 1.00 97.38 92 GLY A O 1
ATOM 683 N N . ARG A 1 93 ? -7.878 3.899 19.021 1.00 97.00 93 ARG A N 1
ATOM 684 C CA . ARG A 1 93 ? -8.298 4.055 17.622 1.00 97.00 93 ARG A CA 1
ATOM 685 C C . ARG A 1 93 ? -7.113 4.395 16.728 1.00 97.00 93 ARG A C 1
ATOM 687 O O . ARG A 1 93 ? -6.869 3.696 15.751 1.00 97.00 93 ARG A O 1
ATOM 694 N N . ASP A 1 94 ? -6.360 5.434 17.075 1.00 96.44 94 ASP A N 1
ATOM 695 C CA . ASP A 1 94 ? -5.258 5.937 16.252 1.00 96.44 94 ASP A CA 1
ATOM 696 C C . ASP A 1 94 ? -4.127 4.923 16.111 1.00 96.44 94 ASP A C 1
ATOM 698 O O . ASP A 1 94 ? -3.585 4.740 15.019 1.00 96.44 94 ASP A O 1
ATOM 702 N N . GLY A 1 95 ? -3.791 4.220 17.196 1.00 96.75 95 GLY A N 1
ATOM 703 C CA . GLY A 1 95 ? -2.841 3.112 17.151 1.00 96.75 95 GLY A CA 1
ATOM 704 C C . GLY A 1 95 ? -3.304 1.994 16.217 1.00 96.75 95 GLY A C 1
ATOM 705 O O . GLY A 1 95 ? -2.524 1.523 15.389 1.00 96.75 95 GLY A O 1
ATOM 706 N N . SER A 1 96 ? -4.582 1.619 16.300 1.00 97.56 96 SER A N 1
ATOM 707 C CA . SER A 1 96 ? -5.166 0.570 15.456 1.00 97.56 96 SER A CA 1
ATOM 708 C C . SER A 1 96 ? -5.228 0.979 13.982 1.00 97.56 96 SER A C 1
ATOM 710 O O . SER A 1 96 ? -4.880 0.179 13.118 1.00 97.56 96 SER A O 1
ATOM 712 N N . MET A 1 97 ? -5.598 2.229 13.683 1.00 96.56 97 MET A N 1
ATOM 713 C CA . MET A 1 97 ? -5.640 2.753 12.313 1.00 96.56 97 MET A CA 1
ATOM 714 C C . MET A 1 97 ? -4.246 2.818 11.683 1.00 96.56 97 MET A C 1
ATOM 716 O O . MET A 1 97 ? -4.075 2.379 10.550 1.00 96.56 97 MET A O 1
ATOM 720 N N . ARG A 1 98 ? -3.220 3.273 12.419 1.00 95.44 98 ARG A N 1
ATOM 721 C CA . ARG A 1 98 ? -1.829 3.242 11.926 1.00 95.44 98 ARG A CA 1
ATOM 722 C C . ARG A 1 98 ? -1.363 1.821 11.615 1.00 95.44 98 ARG A C 1
ATOM 724 O O . ARG A 1 98 ? -0.752 1.592 10.573 1.00 95.44 98 ARG A O 1
ATOM 731 N N . ALA A 1 99 ? -1.666 0.867 12.496 1.00 96.88 99 ALA A N 1
ATOM 732 C CA . ALA A 1 99 ? -1.335 -0.537 12.269 1.00 96.88 99 ALA A CA 1
ATOM 733 C C . ALA A 1 99 ? -2.068 -1.109 11.043 1.00 96.88 99 ALA A C 1
ATOM 735 O O . ALA A 1 99 ? -1.476 -1.864 10.274 1.00 96.88 99 ALA A O 1
ATOM 736 N N . LEU A 1 100 ? -3.328 -0.719 10.827 1.00 97.00 100 LEU A N 1
ATOM 737 C CA . LEU A 1 100 ? -4.102 -1.117 9.654 1.00 97.00 100 LEU A CA 1
ATOM 738 C C . LEU A 1 100 ? -3.517 -0.546 8.352 1.00 97.00 100 LEU A C 1
ATOM 740 O O . LEU A 1 100 ? -3.386 -1.287 7.381 1.00 97.00 100 LEU A O 1
ATOM 744 N N . THR A 1 101 ? -3.102 0.724 8.342 1.00 96.00 101 THR A N 1
ATOM 745 C CA . THR A 1 101 ? -2.394 1.342 7.207 1.00 96.00 101 THR A CA 1
ATOM 746 C C . THR A 1 101 ? -1.093 0.607 6.885 1.00 96.00 101 THR A C 1
ATOM 748 O O . THR A 1 101 ? -0.831 0.305 5.723 1.00 96.00 101 THR A O 1
ATOM 751 N N . ALA A 1 102 ? -0.304 0.246 7.901 1.00 95.56 102 ALA A N 1
ATOM 752 C CA . ALA A 1 102 ? 0.917 -0.538 7.708 1.00 95.56 102 ALA A CA 1
ATOM 753 C C . ALA A 1 102 ? 0.629 -1.952 7.165 1.00 95.56 102 ALA A C 1
ATOM 755 O O . ALA A 1 102 ? 1.346 -2.445 6.295 1.00 95.56 102 ALA A O 1
ATOM 756 N N . ALA A 1 103 ? -0.440 -2.602 7.637 1.00 97.06 103 ALA A N 1
ATOM 757 C CA . ALA A 1 103 ? -0.859 -3.906 7.127 1.00 97.06 103 ALA A CA 1
ATOM 758 C C . ALA A 1 103 ? -1.303 -3.832 5.656 1.00 97.06 103 ALA A C 1
ATOM 760 O O . ALA A 1 103 ? -0.895 -4.674 4.858 1.00 97.06 103 ALA A O 1
ATOM 761 N N . TRP A 1 104 ? -2.088 -2.812 5.290 1.00 97.38 104 TRP A N 1
ATOM 762 C CA . TRP A 1 104 ? -2.483 -2.553 3.902 1.00 97.38 104 TRP A CA 1
ATOM 763 C C . TRP A 1 104 ? -1.266 -2.340 3.000 1.00 97.38 104 TRP A C 1
ATOM 765 O O . TRP A 1 104 ? -1.187 -2.926 1.921 1.00 97.38 104 TRP A O 1
ATOM 775 N N . LYS A 1 105 ? -0.280 -1.582 3.485 1.00 96.25 105 LYS A N 1
ATOM 776 C CA . LYS A 1 105 ? 0.985 -1.379 2.787 1.00 96.25 105 LYS A CA 1
ATOM 777 C C . LYS A 1 105 ? 1.705 -2.676 2.444 1.00 96.25 105 LYS A C 1
ATOM 779 O O . LYS A 1 105 ? 2.003 -2.913 1.277 1.00 96.25 105 LYS A O 1
ATOM 784 N N . GLY A 1 106 ? 1.869 -3.567 3.418 1.00 95.69 106 GLY A N 1
ATOM 785 C CA . GLY A 1 106 ? 2.445 -4.886 3.152 1.00 95.69 106 GLY A CA 1
ATOM 786 C C . GLY A 1 106 ? 1.658 -5.695 2.110 1.00 95.69 106 GLY A C 1
ATOM 787 O O . GLY A 1 106 ? 2.251 -6.423 1.317 1.00 95.69 106 GLY A O 1
ATOM 788 N N . MET A 1 107 ? 0.326 -5.569 2.070 1.00 97.75 107 MET A N 1
ATOM 789 C CA . MET A 1 107 ? -0.507 -6.268 1.082 1.00 97.75 107 MET A CA 1
ATOM 790 C C . MET A 1 107 ? -0.281 -5.740 -0.336 1.00 97.75 107 MET A C 1
ATOM 792 O O . MET A 1 107 ? -0.069 -6.544 -1.247 1.00 97.75 107 MET A O 1
ATOM 796 N N . TYR A 1 108 ? -0.299 -4.418 -0.535 1.00 97.75 108 TYR A N 1
ATOM 797 C CA . TYR A 1 108 ? -0.092 -3.871 -1.874 1.00 97.75 108 TYR A CA 1
ATOM 798 C C . TYR A 1 108 ? 1.364 -3.964 -2.336 1.00 97.75 108 TYR A C 1
ATOM 800 O O . TYR A 1 108 ? 1.595 -4.143 -3.528 1.00 97.75 108 TYR A O 1
ATOM 808 N N . ASP A 1 109 ? 2.353 -3.894 -1.441 1.00 95.75 109 ASP A N 1
ATOM 809 C CA . ASP A 1 109 ? 3.754 -4.065 -1.839 1.00 95.75 109 ASP A CA 1
ATOM 810 C C . ASP A 1 109 ? 4.000 -5.488 -2.355 1.00 95.75 109 ASP A C 1
ATOM 812 O O . ASP A 1 109 ? 4.650 -5.662 -3.385 1.00 95.75 109 ASP A O 1
ATOM 816 N N . ASN A 1 110 ? 3.394 -6.498 -1.718 1.00 96.81 110 ASN A N 1
ATOM 817 C CA . ASN A 1 110 ? 3.415 -7.875 -2.218 1.00 96.81 110 ASN A CA 1
ATOM 818 C C . ASN A 1 110 ? 2.732 -8.005 -3.586 1.00 96.81 110 ASN A C 1
ATOM 820 O O . ASN A 1 110 ? 3.241 -8.708 -4.458 1.00 96.81 110 ASN A O 1
ATOM 824 N N . TYR A 1 111 ? 1.592 -7.330 -3.783 1.00 98.19 111 TYR A N 1
ATOM 825 C CA . TYR A 1 111 ? 0.922 -7.285 -5.083 1.00 98.19 111 TYR A CA 1
ATOM 826 C C . TYR A 1 111 ? 1.849 -6.715 -6.158 1.00 98.19 111 TYR A C 1
ATOM 828 O O . TYR A 1 111 ? 2.067 -7.366 -7.179 1.00 98.19 111 TYR A O 1
ATOM 836 N N . ILE A 1 112 ? 2.432 -5.539 -5.912 1.00 97.50 112 ILE A N 1
ATOM 837 C CA . ILE A 1 112 ? 3.301 -4.843 -6.864 1.00 97.50 112 ILE A CA 1
ATOM 838 C C . ILE A 1 112 ? 4.541 -5.686 -7.178 1.00 97.50 112 ILE A C 1
ATOM 840 O O . ILE A 1 112 ? 4.841 -5.899 -8.350 1.00 97.50 112 ILE A O 1
ATOM 844 N N . ALA A 1 113 ? 5.212 -6.234 -6.161 1.00 95.25 113 ALA A N 1
ATOM 845 C CA . ALA A 1 113 ? 6.383 -7.092 -6.340 1.00 95.25 113 ALA A CA 1
ATOM 846 C C . ALA A 1 113 ? 6.076 -8.343 -7.183 1.00 95.25 113 ALA A C 1
ATOM 848 O O . ALA A 1 113 ? 6.873 -8.738 -8.030 1.00 95.25 113 ALA A O 1
ATOM 849 N N . ALA A 1 114 ? 4.907 -8.958 -6.984 1.00 97.19 114 ALA A N 1
ATOM 850 C CA . ALA A 1 114 ? 4.494 -10.146 -7.728 1.00 97.19 114 ALA A CA 1
ATOM 851 C C . ALA A 1 114 ? 4.005 -9.850 -9.159 1.00 97.19 114 ALA A C 1
ATOM 853 O O . ALA A 1 114 ? 3.884 -10.780 -9.956 1.00 97.19 114 ALA A O 1
ATOM 854 N N . THR A 1 115 ? 3.699 -8.590 -9.481 1.00 98.31 115 THR A N 1
ATOM 855 C CA . THR A 1 115 ? 3.085 -8.185 -10.754 1.00 98.31 115 THR A CA 1
ATOM 856 C C . THR A 1 115 ? 3.950 -7.152 -11.476 1.00 98.31 115 THR A C 1
ATOM 858 O O . THR A 1 115 ? 4.837 -7.515 -12.252 1.00 98.31 115 THR A O 1
ATOM 861 N N . LEU A 1 116 ? 3.732 -5.873 -11.179 1.00 96.88 116 LEU A N 1
ATOM 862 C CA . LEU A 1 116 ? 4.274 -4.721 -11.896 1.00 96.88 116 LEU A CA 1
ATOM 863 C C . LEU A 1 116 ? 5.796 -4.588 -11.763 1.00 96.88 116 LEU A C 1
ATOM 865 O O . LEU A 1 116 ? 6.449 -4.126 -12.695 1.00 96.88 116 LEU A O 1
ATOM 869 N N . ASP A 1 117 ? 6.357 -5.037 -10.638 1.00 95.88 117 ASP A N 1
ATOM 870 C CA . ASP A 1 117 ? 7.798 -5.045 -10.370 1.00 95.88 117 ASP A CA 1
ATOM 871 C C . ASP A 1 117 ? 8.409 -6.455 -10.534 1.00 95.88 117 ASP A C 1
ATOM 873 O O . ASP A 1 117 ? 9.578 -6.660 -10.217 1.00 95.88 117 ASP A O 1
ATOM 877 N N . SER A 1 118 ? 7.674 -7.437 -11.076 1.00 96.31 118 SER A N 1
ATOM 878 C CA . SER A 1 118 ? 8.148 -8.834 -11.181 1.00 96.31 118 SER A CA 1
ATOM 879 C C . SER A 1 118 ? 9.412 -9.017 -12.032 1.00 96.31 118 SER A C 1
ATOM 881 O O . SER A 1 118 ? 10.113 -10.019 -11.896 1.00 96.31 118 SER A O 1
ATOM 883 N N . GLN A 1 119 ? 9.693 -8.066 -12.927 1.00 95.00 119 GLN A N 1
ATOM 884 C CA . GLN A 1 119 ? 10.890 -8.033 -13.774 1.00 95.00 119 GLN A CA 1
ATOM 885 C C . GLN A 1 119 ? 11.886 -6.940 -13.364 1.00 95.00 119 GLN A C 1
ATOM 887 O O . GLN A 1 119 ? 12.902 -6.767 -14.043 1.00 95.00 119 GLN A O 1
ATOM 892 N N . ARG A 1 120 ? 11.611 -6.193 -12.284 1.00 95.00 120 ARG A N 1
ATOM 893 C CA . ARG A 1 120 ? 12.532 -5.179 -11.766 1.00 95.00 120 ARG A CA 1
ATOM 894 C C . ARG A 1 120 ? 13.787 -5.873 -11.251 1.00 95.00 120 ARG A C 1
ATOM 896 O O . ARG A 1 120 ? 13.703 -6.861 -10.519 1.00 95.00 120 ARG A O 1
ATOM 903 N N . LYS A 1 121 ? 14.956 -5.371 -11.631 1.00 94.62 121 LYS A N 1
ATOM 904 C CA . LYS A 1 121 ? 16.227 -5.894 -11.135 1.00 94.62 121 LYS A CA 1
ATOM 905 C C . LYS A 1 121 ? 16.609 -5.180 -9.840 1.00 94.62 121 LYS A C 1
ATOM 907 O O . LYS A 1 121 ? 16.227 -4.023 -9.643 1.00 94.62 121 LYS A O 1
ATOM 912 N N . PRO A 1 122 ? 17.390 -5.841 -8.969 1.00 92.38 122 PRO A N 1
ATOM 913 C CA . PRO A 1 122 ? 18.044 -5.153 -7.869 1.00 92.38 122 PRO A CA 1
ATOM 914 C C . PRO A 1 122 ? 18.770 -3.913 -8.384 1.00 92.38 122 PRO A C 1
ATOM 916 O O . PRO A 1 122 ? 19.434 -3.981 -9.422 1.00 92.38 122 PRO A O 1
ATOM 919 N N . TRP A 1 123 ? 18.628 -2.809 -7.656 1.00 91.94 123 TRP A N 1
ATOM 920 C CA . TRP A 1 123 ? 19.225 -1.510 -7.972 1.00 91.94 123 TRP A CA 1
ATOM 921 C C . TRP A 1 123 ? 18.615 -0.748 -9.157 1.00 91.94 123 TRP A C 1
ATOM 923 O O . TRP A 1 123 ? 19.064 0.358 -9.468 1.00 91.94 123 TRP A O 1
ATOM 933 N N . ASP A 1 124 ? 17.546 -1.253 -9.773 1.00 94.19 124 ASP A N 1
ATOM 934 C CA . ASP A 1 124 ? 16.717 -0.420 -10.645 1.00 94.19 124 ASP A CA 1
ATOM 935 C C . ASP A 1 124 ? 15.953 0.598 -9.789 1.00 94.19 124 ASP A C 1
ATOM 937 O O . ASP A 1 124 ? 15.326 0.250 -8.781 1.00 94.19 124 ASP A O 1
ATOM 941 N N . CYS A 1 125 ? 15.978 1.866 -10.195 1.00 92.50 125 CYS A N 1
ATOM 942 C CA . CYS A 1 125 ? 15.248 2.947 -9.549 1.00 92.50 125 CYS A CA 1
ATOM 943 C C . CYS A 1 125 ? 13.756 2.604 -9.436 1.00 92.50 125 CYS A C 1
ATOM 945 O O . CYS A 1 125 ? 13.077 2.422 -10.446 1.00 92.50 125 CYS A O 1
ATOM 947 N N . LEU A 1 126 ? 13.214 2.607 -8.214 1.00 92.00 126 LEU A N 1
ATOM 948 C CA . LEU A 1 126 ? 11.799 2.301 -7.959 1.00 92.00 126 LEU A CA 1
ATOM 949 C C . LEU A 1 126 ? 10.832 3.232 -8.698 1.00 92.00 126 LEU A C 1
ATOM 951 O O . LEU A 1 126 ? 9.696 2.849 -8.954 1.00 92.00 126 LEU A O 1
ATOM 955 N N . PHE A 1 127 ? 11.280 4.445 -9.024 1.00 92.81 127 PHE A N 1
ATOM 956 C CA . PHE A 1 127 ? 10.469 5.484 -9.643 1.00 92.81 127 PHE A CA 1
ATOM 957 C C . PHE A 1 127 ? 10.443 5.351 -11.166 1.00 92.81 127 PHE A C 1
ATOM 959 O O . PHE A 1 127 ? 9.366 5.224 -11.737 1.00 92.81 127 PHE A O 1
ATOM 966 N N . CYS A 1 128 ? 11.602 5.387 -11.832 1.00 93.38 128 CYS A N 1
ATOM 967 C CA . CYS A 1 128 ? 11.689 5.411 -13.300 1.00 93.38 128 CYS A CA 1
ATOM 968 C C . CYS A 1 128 ? 12.219 4.117 -13.936 1.00 93.38 128 CYS A C 1
ATOM 970 O O . CYS A 1 128 ? 12.197 3.998 -15.156 1.00 93.38 128 CYS A O 1
ATOM 972 N N . GLY A 1 129 ? 12.686 3.153 -13.140 1.00 93.50 129 GLY A N 1
ATOM 973 C CA . GLY A 1 129 ? 13.217 1.874 -13.621 1.00 93.50 129 GLY A CA 1
ATOM 974 C C . GLY A 1 129 ? 14.650 1.927 -14.156 1.00 93.50 129 GLY A C 1
ATOM 975 O O . GLY A 1 129 ? 15.163 0.896 -14.574 1.00 93.50 129 GLY A O 1
ATOM 976 N N . GLU A 1 130 ? 15.305 3.092 -14.148 1.00 93.56 130 GLU A N 1
ATOM 977 C CA . GLU A 1 130 ? 16.702 3.210 -14.578 1.00 93.56 130 GLU A CA 1
ATOM 978 C C . GLU A 1 130 ? 17.628 2.442 -13.618 1.00 93.56 130 GLU A C 1
ATOM 980 O O . GLU A 1 130 ? 17.510 2.645 -12.405 1.00 93.56 130 GLU A O 1
ATOM 985 N N . PRO A 1 131 ? 18.568 1.618 -14.114 1.00 93.44 131 PRO A N 1
ATOM 986 C CA . PRO A 1 131 ? 19.598 1.008 -13.280 1.00 93.44 131 PRO A CA 1
ATOM 987 C C . PRO A 1 131 ? 20.449 2.082 -12.597 1.00 93.44 131 PRO A C 1
ATOM 989 O O . PRO A 1 131 ? 21.004 2.962 -13.255 1.00 93.44 131 PRO A O 1
ATOM 992 N N . VAL A 1 132 ? 20.580 2.010 -11.275 1.00 90.56 132 VAL A N 1
ATOM 993 C CA . VAL A 1 132 ? 21.418 2.930 -10.499 1.00 90.56 132 VAL A CA 1
ATOM 994 C C . VAL A 1 132 ? 22.522 2.129 -9.832 1.00 90.56 132 VAL A C 1
ATOM 996 O O . VAL A 1 132 ? 22.249 1.236 -9.042 1.00 90.56 132 VAL A O 1
ATOM 999 N N . ASP A 1 133 ? 23.770 2.446 -10.161 1.00 88.56 133 ASP A N 1
ATOM 1000 C CA . ASP A 1 133 ? 24.941 1.754 -9.625 1.00 88.56 133 ASP A CA 1
ATOM 1001 C C . ASP A 1 133 ? 25.123 2.062 -8.123 1.00 88.56 133 ASP A C 1
ATOM 1003 O O . ASP A 1 133 ? 25.401 3.216 -7.775 1.00 88.56 133 ASP A O 1
ATOM 1007 N N . PRO A 1 134 ? 24.991 1.067 -7.224 1.00 85.50 134 PRO A N 1
ATOM 1008 C CA . PRO A 1 134 ? 25.171 1.282 -5.794 1.00 85.50 134 PRO A CA 1
ATOM 1009 C C . PRO A 1 134 ? 26.623 1.599 -5.412 1.00 85.50 134 PRO A C 1
ATOM 1011 O O . PRO A 1 134 ? 26.841 2.224 -4.380 1.00 85.50 134 PRO A O 1
ATOM 1014 N N . GLU A 1 135 ? 27.625 1.235 -6.223 1.00 84.19 135 GLU A N 1
ATOM 1015 C CA . GLU A 1 135 ? 29.032 1.557 -5.929 1.00 84.19 135 GLU A CA 1
ATOM 1016 C C . GLU A 1 135 ? 29.334 3.051 -6.109 1.00 84.19 135 GLU A C 1
ATOM 1018 O O . GLU A 1 135 ? 30.259 3.590 -5.498 1.00 84.19 135 GLU A O 1
ATOM 1023 N N . GLN A 1 136 ? 28.544 3.734 -6.939 1.00 77.31 136 GLN A N 1
ATOM 1024 C CA . GLN A 1 136 ? 28.640 5.179 -7.157 1.00 77.31 136 GLN A CA 1
ATOM 1025 C C . GLN A 1 136 ? 27.787 5.980 -6.165 1.00 77.31 136 GLN A C 1
ATOM 1027 O O . GLN A 1 136 ? 27.835 7.214 -6.158 1.00 77.31 136 GLN A O 1
ATOM 1032 N N . TRP A 1 137 ? 27.028 5.291 -5.314 1.00 75.38 137 TRP A N 1
ATOM 1033 C CA . TRP A 1 137 ? 26.144 5.892 -4.330 1.00 75.38 137 TRP A CA 1
ATOM 1034 C C . TRP A 1 137 ? 26.913 6.310 -3.068 1.00 75.38 137 TRP A C 1
ATOM 1036 O O . TRP A 1 137 ? 27.777 5.592 -2.570 1.00 75.38 137 TRP A O 1
ATOM 1046 N N . GLY A 1 138 ? 26.574 7.473 -2.497 1.00 64.44 138 GLY A N 1
ATOM 1047 C CA . GLY A 1 138 ? 27.082 7.883 -1.176 1.00 64.44 138 GLY A CA 1
ATOM 1048 C C . GLY A 1 138 ? 28.427 8.616 -1.195 1.00 64.44 138 GLY A C 1
ATOM 1049 O O . GLY A 1 138 ? 29.095 8.726 -0.166 1.00 64.44 138 GLY A O 1
ATOM 1050 N N . GLY A 1 139 ? 28.829 9.151 -2.351 1.00 67.50 139 GLY A N 1
ATOM 1051 C CA . GLY A 1 139 ? 29.958 10.077 -2.441 1.00 67.50 139 GLY A CA 1
ATOM 1052 C C . GLY A 1 139 ? 29.734 11.380 -1.654 1.00 67.50 139 GLY A C 1
ATOM 1053 O O . GLY A 1 139 ? 28.615 11.732 -1.295 1.00 67.50 139 GLY A O 1
ATOM 1054 N N . ASN A 1 140 ? 30.800 12.161 -1.445 1.00 66.38 140 ASN A N 1
ATOM 1055 C CA . ASN A 1 140 ? 30.763 13.457 -0.736 1.00 66.38 140 ASN A CA 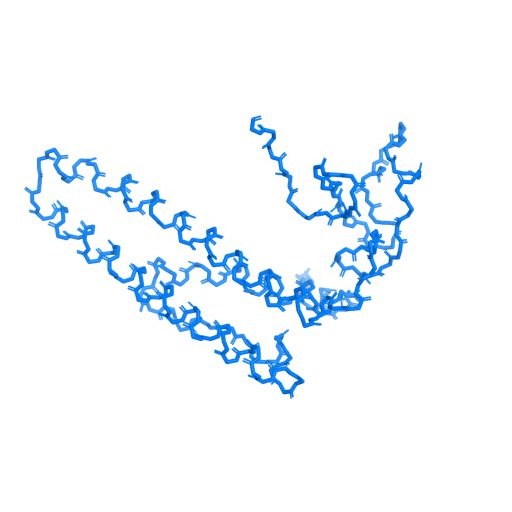1
ATOM 1056 C C . ASN A 1 140 ? 30.071 14.595 -1.525 1.00 66.38 140 ASN A C 1
ATOM 1058 O O . ASN A 1 140 ? 30.361 15.774 -1.305 1.00 66.38 140 ASN A O 1
ATOM 1062 N N . TYR A 1 141 ? 29.210 14.262 -2.483 1.00 68.50 141 TYR A N 1
ATOM 1063 C CA . TYR A 1 141 ? 28.536 15.221 -3.345 1.00 68.50 141 TYR A CA 1
ATOM 1064 C C . TYR A 1 141 ? 27.092 15.410 -2.884 1.00 68.50 141 TYR A C 1
ATOM 1066 O O . TYR A 1 141 ? 26.432 14.472 -2.443 1.00 68.50 141 TYR A O 1
ATOM 1074 N N . VAL A 1 142 ? 26.608 16.647 -2.984 1.00 63.38 142 VAL A N 1
ATOM 1075 C CA . VAL A 1 142 ? 25.185 16.954 -2.805 1.00 63.38 142 VAL A CA 1
ATOM 1076 C C . VAL A 1 142 ? 24.393 16.133 -3.827 1.00 63.38 142 VAL A C 1
ATOM 1078 O O . VAL A 1 142 ? 24.818 16.048 -4.978 1.00 63.38 142 VAL A O 1
ATOM 1081 N N . ASP A 1 143 ? 23.276 15.539 -3.398 1.00 68.56 143 ASP A N 1
ATOM 1082 C CA . ASP A 1 143 ? 22.372 14.719 -4.220 1.00 68.56 143 ASP A CA 1
ATOM 1083 C C . ASP A 1 143 ? 22.926 13.351 -4.679 1.00 68.56 143 ASP A C 1
ATOM 1085 O O . ASP A 1 143 ? 22.405 12.751 -5.621 1.00 68.56 143 ASP A O 1
ATOM 1089 N N . ALA A 1 144 ? 23.955 12.819 -4.007 1.00 75.75 144 ALA A N 1
ATOM 1090 C CA . ALA A 1 144 ? 24.477 11.469 -4.269 1.00 75.75 144 ALA A CA 1
ATOM 1091 C C . ALA A 1 144 ? 23.487 10.327 -3.933 1.00 75.75 144 ALA A C 1
ATOM 1093 O O . ALA A 1 144 ? 23.765 9.171 -4.240 1.00 75.75 144 ALA A O 1
ATOM 1094 N N . ASP A 1 145 ? 22.360 10.645 -3.297 1.00 80.12 145 ASP A N 1
ATOM 1095 C CA . ASP A 1 145 ? 21.241 9.764 -2.948 1.00 80.12 145 ASP A CA 1
ATOM 1096 C C . ASP A 1 145 ? 20.097 9.816 -3.977 1.00 80.12 145 ASP A C 1
ATOM 1098 O O . ASP A 1 145 ? 19.001 9.314 -3.728 1.00 80.12 145 ASP A O 1
ATOM 1102 N N . ARG A 1 146 ? 20.311 10.445 -5.140 1.00 87.00 146 ARG A N 1
ATOM 1103 C CA . ARG A 1 146 ? 19.283 10.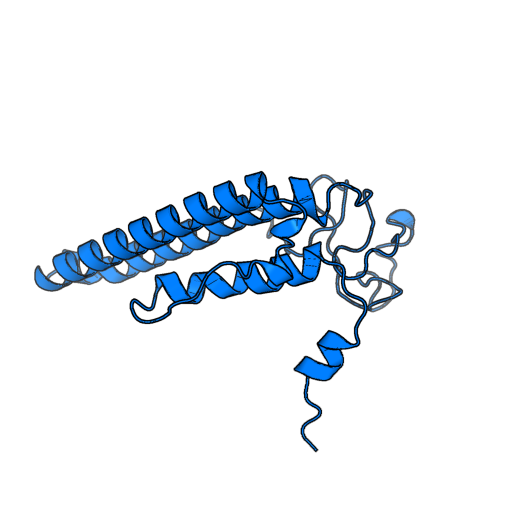580 -6.176 1.00 87.00 146 ARG A CA 1
ATOM 1104 C C . ARG A 1 146 ? 19.533 9.684 -7.373 1.00 87.00 146 ARG A C 1
ATOM 1106 O O . ARG A 1 146 ? 20.653 9.542 -7.854 1.00 87.00 146 ARG A O 1
ATOM 1113 N N . CYS A 1 147 ? 18.444 9.174 -7.944 1.00 88.19 147 CYS A N 1
ATOM 1114 C CA . CYS A 1 147 ? 18.485 8.565 -9.267 1.00 88.19 147 CYS A CA 1
ATOM 1115 C C . CYS A 1 147 ? 19.010 9.584 -10.302 1.00 88.19 147 CYS A C 1
ATOM 1117 O O . CYS A 1 147 ? 18.426 10.664 -10.414 1.00 88.19 147 CYS A O 1
ATOM 1119 N N . PRO A 1 148 ? 20.028 9.254 -11.117 1.00 86.94 148 PRO A N 1
ATOM 1120 C CA . PRO A 1 148 ? 20.589 10.184 -12.100 1.00 86.94 148 PRO A CA 1
ATOM 1121 C C . PRO A 1 148 ? 19.611 10.547 -13.227 1.00 86.94 148 PRO A C 1
ATOM 1123 O O . PRO A 1 148 ? 19.795 11.566 -13.888 1.00 86.94 148 PRO A O 1
ATOM 1126 N N . ASN A 1 149 ? 18.579 9.728 -13.452 1.00 89.31 149 ASN A N 1
ATOM 1127 C CA . ASN A 1 149 ? 17.576 9.962 -14.488 1.00 89.31 149 ASN A CA 1
ATOM 1128 C C . ASN A 1 149 ? 16.397 10.804 -13.975 1.00 89.31 149 ASN A C 1
ATOM 1130 O O . ASN A 1 149 ? 16.095 11.858 -14.525 1.00 89.31 149 ASN A O 1
ATOM 1134 N N . CYS A 1 150 ? 15.727 10.362 -12.904 1.00 88.94 150 CYS A N 1
ATOM 1135 C CA . CYS A 1 150 ? 14.509 11.023 -12.420 1.00 88.94 150 CYS A CA 1
ATOM 1136 C C . CYS A 1 150 ? 14.717 11.941 -11.208 1.00 88.94 150 CYS A C 1
ATOM 1138 O O . CYS A 1 150 ? 13.755 12.553 -10.750 1.00 88.94 150 CYS A O 1
ATOM 1140 N N . TYR A 1 151 ? 15.935 12.023 -10.661 1.00 88.12 151 TYR A N 1
ATOM 1141 C CA . TYR A 1 151 ? 16.291 12.839 -9.490 1.00 88.12 151 TYR A CA 1
ATOM 1142 C C . TYR A 1 151 ? 15.444 12.583 -8.229 1.00 88.12 151 TYR A C 1
ATOM 1144 O O . TYR A 1 151 ? 15.447 13.386 -7.288 1.00 88.12 151 TYR A O 1
ATOM 1152 N N . CYS A 1 152 ? 14.729 11.457 -8.180 1.00 87.44 152 CYS A N 1
ATOM 1153 C CA . CYS A 1 152 ? 14.058 11.000 -6.973 1.00 87.44 152 CYS A CA 1
ATOM 1154 C C . CYS A 1 152 ? 15.105 10.501 -5.983 1.00 87.44 152 CYS A C 1
ATOM 1156 O O . CYS A 1 152 ? 16.045 9.809 -6.380 1.00 87.44 152 CYS A O 1
ATOM 1158 N N . ILE A 1 153 ? 14.917 10.856 -4.713 1.00 88.12 153 ILE A N 1
ATOM 1159 C CA . ILE A 1 153 ? 15.726 10.325 -3.620 1.00 88.12 153 ILE A CA 1
ATOM 1160 C C . ILE A 1 153 ? 15.429 8.834 -3.517 1.00 88.12 153 ILE A C 1
ATOM 1162 O O . ILE A 1 153 ? 14.269 8.415 -3.476 1.00 88.12 153 ILE A O 1
ATOM 1166 N N . LEU A 1 154 ? 16.489 8.052 -3.507 1.00 87.25 154 LEU A N 1
ATOM 1167 C CA . LEU A 1 154 ? 16.469 6.626 -3.288 1.00 87.25 154 LEU A CA 1
ATOM 1168 C C . LEU A 1 154 ? 17.143 6.378 -1.930 1.00 87.25 154 LEU A C 1
ATOM 1170 O O . LEU A 1 154 ? 18.054 7.101 -1.533 1.00 87.25 154 LEU A O 1
ATOM 1174 N N . TRP A 1 155 ? 16.702 5.353 -1.212 1.00 85.81 155 TRP A N 1
ATOM 1175 C CA . TRP A 1 155 ? 17.349 4.893 0.015 1.00 85.81 155 TRP A CA 1
ATOM 1176 C C . TRP A 1 155 ? 17.810 3.458 -0.187 1.00 85.81 155 TRP A C 1
ATOM 1178 O O . TRP A 1 155 ? 17.127 2.685 -0.851 1.00 85.81 155 TRP A O 1
ATOM 1188 N N . MET A 1 156 ? 18.964 3.084 0.356 1.00 84.81 156 MET A N 1
ATOM 1189 C CA . MET A 1 156 ? 19.372 1.682 0.374 1.00 84.81 156 MET A CA 1
ATOM 1190 C C . MET A 1 156 ? 18.567 0.948 1.446 1.00 84.81 156 MET A C 1
ATOM 1192 O O . MET A 1 156 ? 18.410 1.466 2.554 1.00 84.81 156 MET A O 1
ATOM 1196 N N . ASN A 1 157 ? 18.031 -0.229 1.125 1.00 81.94 157 ASN A N 1
ATOM 1197 C CA . ASN A 1 157 ? 17.394 -1.064 2.138 1.00 81.94 157 ASN A CA 1
ATOM 1198 C C . ASN A 1 157 ? 18.433 -1.552 3.165 1.00 81.94 157 ASN A C 1
ATOM 1200 O O . ASN A 1 157 ? 19.640 -1.529 2.919 1.00 81.94 157 ASN A O 1
ATOM 1204 N N . ARG A 1 158 ? 17.971 -2.010 4.331 1.00 82.25 158 ARG A N 1
ATOM 1205 C CA . ARG A 1 158 ? 18.861 -2.389 5.441 1.00 82.25 158 ARG A CA 1
ATOM 1206 C C . ARG A 1 158 ? 19.860 -3.496 5.109 1.00 82.25 158 ARG A C 1
ATOM 1208 O O . ARG A 1 158 ? 20.945 -3.522 5.683 1.00 82.25 158 ARG A O 1
ATOM 1215 N N . ASP A 1 159 ? 19.476 -4.409 4.227 1.00 84.94 159 ASP A N 1
ATOM 1216 C CA . ASP A 1 159 ? 20.322 -5.532 3.830 1.00 84.94 159 ASP A CA 1
ATOM 1217 C C . ASP A 1 159 ? 21.321 -5.154 2.723 1.00 84.94 159 ASP A C 1
ATOM 1219 O O . ASP A 1 159 ? 22.075 -6.016 2.283 1.00 84.94 159 ASP A O 1
ATOM 1223 N N . GLU A 1 160 ? 21.325 -3.894 2.267 1.00 86.06 160 GLU A N 1
ATOM 1224 C CA . GLU A 1 160 ? 22.180 -3.388 1.185 1.00 86.06 160 GLU A CA 1
ATOM 1225 C C . GLU A 1 160 ? 22.059 -4.226 -0.097 1.00 86.06 160 GLU A C 1
ATOM 1227 O O . GLU A 1 160 ? 23.034 -4.539 -0.779 1.00 86.06 160 GLU A O 1
ATOM 1232 N N . THR A 1 161 ? 20.830 -4.630 -0.411 1.00 86.81 161 THR A N 1
ATOM 1233 C CA . THR A 1 161 ? 20.505 -5.499 -1.551 1.00 86.81 161 THR A CA 1
ATOM 1234 C C . THR A 1 161 ? 19.679 -4.801 -2.619 1.00 86.81 161 THR A C 1
ATOM 1236 O O . THR A 1 161 ? 19.587 -5.320 -3.731 1.00 86.81 161 THR A O 1
ATOM 1239 N N . ASP A 1 162 ? 19.050 -3.667 -2.295 1.00 88.06 162 ASP A N 1
ATOM 1240 C CA . ASP A 1 162 ? 18.192 -2.940 -3.224 1.00 88.06 162 ASP A CA 1
ATOM 1241 C C . ASP A 1 162 ? 17.886 -1.504 -2.766 1.00 88.06 162 ASP A C 1
ATOM 1243 O O . ASP A 1 162 ? 18.182 -1.103 -1.636 1.00 88.06 162 ASP A O 1
ATOM 1247 N N . TRP A 1 163 ? 17.200 -0.756 -3.632 1.00 87.62 163 TRP A N 1
ATOM 1248 C CA . TRP A 1 163 ? 16.568 0.512 -3.290 1.00 87.62 163 TRP A CA 1
ATOM 1249 C C . TRP A 1 163 ? 15.217 0.329 -2.600 1.00 87.62 163 TRP A C 1
ATOM 1251 O O . TRP A 1 163 ? 14.414 -0.530 -2.965 1.00 87.62 163 TRP A O 1
ATOM 1261 N N . THR A 1 164 ? 14.947 1.216 -1.648 1.00 81.94 164 THR A N 1
ATOM 1262 C CA . THR A 1 164 ? 13.668 1.448 -0.983 1.00 81.94 164 THR A CA 1
ATOM 1263 C C . THR A 1 164 ? 13.299 2.933 -1.081 1.00 81.94 164 THR A C 1
ATOM 1265 O O . THR A 1 164 ? 14.155 3.805 -1.254 1.00 81.94 164 THR A O 1
ATOM 1268 N N . ASN A 1 165 ? 12.003 3.237 -1.032 1.00 74.44 165 ASN A N 1
ATOM 1269 C CA . ASN A 1 165 ? 11.492 4.606 -0.927 1.00 74.44 165 ASN A CA 1
ATOM 1270 C C . ASN A 1 165 ? 11.142 4.981 0.521 1.00 74.44 165 ASN A C 1
ATOM 1272 O O . ASN A 1 165 ? 10.690 6.096 0.778 1.00 74.44 165 ASN A O 1
ATOM 1276 N N . GLU A 1 166 ? 11.342 4.058 1.456 1.00 74.81 166 GLU A N 1
ATOM 1277 C CA . GLU A 1 166 ? 11.152 4.281 2.877 1.00 74.81 166 GLU A CA 1
ATOM 1278 C C . GLU A 1 166 ? 12.486 4.574 3.529 1.00 74.81 166 GLU A C 1
ATOM 1280 O O . GLU A 1 166 ? 13.438 3.802 3.422 1.00 74.81 166 GLU A O 1
ATOM 1285 N N . TRP A 1 167 ? 12.536 5.680 4.261 1.00 65.06 167 TRP A N 1
ATOM 1286 C CA . TRP A 1 167 ? 13.587 5.832 5.241 1.00 65.06 167 TRP A CA 1
ATOM 1287 C C . TRP A 1 167 ? 13.280 4.870 6.393 1.00 65.06 167 TRP A C 1
ATOM 1289 O O . TRP A 1 167 ? 12.385 5.118 7.201 1.00 65.06 167 TRP A O 1
ATOM 1299 N N . GLU A 1 168 ? 13.964 3.728 6.427 1.00 60.09 168 GLU A N 1
ATOM 1300 C CA . GLU A 1 168 ? 13.894 2.821 7.567 1.00 60.09 168 GLU A CA 1
ATOM 1301 C C . GLU A 1 168 ? 14.590 3.495 8.758 1.00 60.09 168 GLU A C 1
ATOM 1303 O O . GLU A 1 168 ? 15.810 3.417 8.908 1.00 60.09 168 GLU A O 1
ATOM 1308 N N . GLU A 1 169 ? 13.822 4.184 9.612 1.00 46.81 169 GLU A N 1
ATOM 1309 C CA . GLU A 1 169 ? 14.306 4.591 10.934 1.00 46.81 169 GLU A CA 1
ATOM 1310 C C . GLU A 1 169 ? 14.828 3.344 11.648 1.00 46.81 169 GLU A C 1
ATOM 1312 O O . GLU A 1 169 ? 14.073 2.421 11.965 1.00 46.81 169 GLU A O 1
ATOM 1317 N N . THR A 1 170 ? 16.141 3.314 11.876 1.00 37.00 170 THR A N 1
ATOM 1318 C CA . THR A 1 170 ? 16.828 2.358 12.744 1.00 37.00 170 THR A CA 1
ATOM 1319 C C . THR A 1 170 ? 15.982 2.060 13.983 1.00 37.00 170 THR A C 1
ATOM 1321 O O . THR A 1 170 ? 15.783 2.944 14.816 1.00 37.00 170 THR A O 1
ATOM 1324 N N . ARG A 1 171 ? 15.491 0.818 14.096 1.00 40.75 171 ARG A N 1
ATOM 1325 C CA . ARG A 1 171 ? 15.030 0.255 15.375 1.00 40.75 171 ARG A CA 1
ATOM 1326 C C . ARG A 1 171 ? 16.169 0.195 16.381 1.00 40.75 171 ARG A C 1
ATOM 1328 O O . ARG A 1 171 ? 17.271 -0.234 15.964 1.00 40.75 171 ARG A O 1
#

Radius of gyration: 19.48 Å; chains: 1; bounding box: 51×43×51 Å